Protein AF-A0LZD8-F1 (afdb_monomer)

InterPro domains:
  IPR012427 Protein of unknown function DUF1622 [PF07784] (41-118)
  IPR012427 Protein of unknown function DUF1622 [PTHR38468] (19-121)

Radius of gyration: 24.01 Å; Cα contacts (8 Å, |Δi|>4): 68; chains: 1; bounding box: 51×22×89 Å

Organism: Christiangramia forsetii (strain DSM 17595 / CGMCC 1.15422 / KT0803) (NCBI:txid411154)

Solvent-accessible surface area (backbone atoms only — not comparable to full-atom values): 7604 Å² total; per-residue (Å²): 136,61,74,66,60,55,53,52,50,53,51,53,50,55,52,52,55,52,51,49,52,54,50,53,52,51,26,51,51,37,37,54,51,13,53,50,39,28,50,51,26,41,52,53,24,50,51,52,36,63,65,40,55,80,76,44,78,75,66,36,56,60,52,32,53,54,42,32,48,53,20,43,51,56,14,46,60,40,33,54,54,19,55,55,49,54,62,72,72,55,72,87,40,75,69,53,46,51,56,50,49,52,53,54,48,52,52,53,50,53,55,49,53,52,50,34,71,73,67,74,49,60,92,84,69,64,75,76,78,76,72,74,73,85,80,76,137

Foldseek 3Di:
DDPVVVVVVVVVVVVLVVVLVVLLVVLVVLLVVLVVQLVVLLVVLVVQLVVCCVPDDPVSVVSSCVSNVVSNVVSLVSNVVSLVSVVVSDDDDPVSVVVNVVVVVVNVVVVQVVVCVVVVDHPVPDPPPPPPPDDDD

Nearest PDB structures (foldseek):
  6zw4-assembly1_E  TM=3.538E-01  e=4.422E+00  Nostoc punctiforme
  7o40-assembly1_A  TM=3.884E-01  e=9.831E+00  Synechocystis sp. PCC 6803 substr. Kazusa

pLDDT: mean 76.66, std 9.31, range [56.34, 91.25]

Sequence (137 aa):
MDQWSISKAIFGKLNMENIKFYIEYVARIIEVGGVLTILVGTLLALGKFLFAQQKAKKRSYKLLRQELGKGILLGLEILVAADIIATVVTEPTMDKVLTLGVIVLIRTFLSLSIELEIEGKFPWQREPSDKHLDQDL

Structure (mmCIF, N/CA/C/O backbone):
data_AF-A0LZD8-F1
#
_entry.id   AF-A0LZD8-F1
#
loop_
_atom_site.group_PDB
_atom_site.id
_atom_site.type_symbol
_atom_site.label_atom_id
_atom_site.label_alt_id
_atom_site.label_comp_id
_atom_site.label_asym_id
_atom_site.label_entity_id
_atom_site.label_seq_id
_atom_site.pdbx_PDB_ins_code
_atom_site.Cartn_x
_atom_site.Cartn_y
_atom_site.Cartn_z
_atom_site.occupancy
_atom_site.B_iso_or_equiv
_atom_site.auth_seq_id
_atom_site.auth_comp_id
_atom_site.auth_asym_id
_atom_site.auth_atom_id
_atom_site.pdbx_PDB_model_num
ATOM 1 N N . MET A 1 1 ? 25.043 -1.272 -41.156 1.00 61.28 1 MET A N 1
ATOM 2 C CA . MET A 1 1 ? 24.284 -1.899 -40.054 1.00 61.28 1 MET A CA 1
ATOM 3 C C . MET A 1 1 ? 23.881 -3.285 -40.502 1.00 61.28 1 MET A C 1
ATOM 5 O O . MET A 1 1 ? 23.339 -3.430 -41.588 1.00 61.28 1 MET A O 1
ATOM 9 N N . ASP A 1 2 ? 24.249 -4.285 -39.719 1.00 81.44 2 ASP A N 1
ATOM 10 C CA . ASP A 1 2 ? 24.046 -5.706 -39.965 1.00 81.44 2 ASP A CA 1
ATOM 11 C C . ASP A 1 2 ? 22.626 -6.148 -39.576 1.00 81.44 2 ASP A C 1
ATOM 13 O O . ASP A 1 2 ? 22.055 -5.716 -38.574 1.00 81.44 2 ASP A O 1
ATOM 17 N N . GLN A 1 3 ? 22.048 -7.034 -40.385 1.00 76.56 3 GLN A N 1
ATOM 18 C CA . GLN A 1 3 ? 20.677 -7.534 -40.224 1.00 76.56 3 GLN A CA 1
ATOM 19 C C . GLN A 1 3 ? 20.493 -8.351 -38.929 1.00 76.56 3 GLN A C 1
ATOM 21 O O . GLN A 1 3 ? 19.391 -8.441 -38.388 1.00 76.56 3 GLN A O 1
ATOM 26 N N . TRP A 1 4 ? 21.595 -8.884 -38.392 1.00 75.81 4 TRP A N 1
ATOM 27 C CA . TRP A 1 4 ? 21.648 -9.616 -37.129 1.00 75.81 4 TRP A CA 1
ATOM 28 C C . TRP A 1 4 ? 21.401 -8.706 -35.913 1.00 75.81 4 TRP A C 1
ATOM 30 O O . TRP A 1 4 ? 20.588 -9.043 -35.049 1.00 75.81 4 TRP A O 1
ATOM 40 N N . SER A 1 5 ? 22.015 -7.520 -35.875 1.00 80.81 5 SER A N 1
ATOM 41 C CA . SER A 1 5 ? 21.823 -6.541 -34.796 1.00 80.81 5 SER A CA 1
ATOM 42 C C . SER A 1 5 ? 20.381 -6.010 -34.720 1.00 80.81 5 SER A C 1
ATOM 44 O O . SER A 1 5 ? 19.804 -5.903 -33.636 1.00 80.81 5 SER A O 1
ATOM 46 N N . ILE A 1 6 ? 19.741 -5.784 -35.874 1.00 79.56 6 ILE A N 1
ATOM 47 C CA . ILE A 1 6 ? 18.343 -5.322 -35.954 1.00 79.56 6 ILE A CA 1
ATOM 48 C C . ILE A 1 6 ? 17.384 -6.386 -35.406 1.00 79.56 6 ILE A C 1
ATOM 50 O O . ILE A 1 6 ? 16.519 -6.073 -34.589 1.00 79.56 6 ILE A O 1
ATOM 54 N N . SER A 1 7 ? 17.564 -7.656 -35.788 1.00 79.81 7 SER A N 1
ATOM 55 C CA . SER A 1 7 ? 16.697 -8.735 -35.304 1.00 79.81 7 SER A CA 1
ATOM 56 C C . SER A 1 7 ? 16.829 -8.942 -33.794 1.00 79.81 7 SER A C 1
ATOM 58 O O . SER A 1 7 ? 15.829 -9.180 -33.123 1.00 79.81 7 SER A O 1
ATOM 60 N N . LYS A 1 8 ? 18.038 -8.800 -33.234 1.00 79.44 8 LYS A N 1
ATOM 61 C CA . LYS A 1 8 ? 18.284 -8.935 -31.790 1.00 79.44 8 LYS A CA 1
ATOM 62 C C . LYS A 1 8 ? 17.693 -7.769 -30.988 1.00 79.44 8 LYS A C 1
ATOM 64 O O . LYS A 1 8 ? 17.124 -7.995 -29.924 1.00 79.44 8 LYS A O 1
ATOM 69 N N . ALA A 1 9 ? 1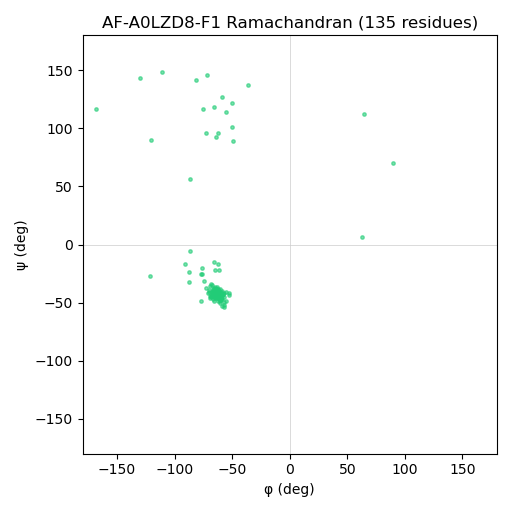7.774 -6.545 -31.514 1.00 77.31 9 ALA A N 1
ATOM 70 C CA . ALA A 1 9 ? 17.176 -5.358 -30.902 1.00 77.31 9 ALA A CA 1
ATOM 71 C C . ALA A 1 9 ? 15.639 -5.403 -30.925 1.00 77.31 9 ALA A C 1
ATOM 73 O O . ALA A 1 9 ? 15.000 -5.102 -29.918 1.00 77.31 9 ALA A O 1
ATOM 74 N N . ILE A 1 10 ? 15.043 -5.832 -32.043 1.00 75.00 10 ILE A N 1
ATOM 75 C CA . ILE A 1 10 ? 13.587 -5.997 -32.168 1.00 75.00 10 ILE A CA 1
ATOM 76 C C . ILE A 1 10 ? 13.095 -7.114 -31.241 1.00 75.00 10 ILE A C 1
ATOM 78 O O . ILE A 1 10 ? 12.133 -6.914 -30.505 1.00 75.00 10 ILE A O 1
ATOM 82 N N . PHE A 1 11 ? 13.787 -8.257 -31.215 1.00 76.12 11 PHE A N 1
ATOM 83 C CA . PHE A 1 11 ? 13.435 -9.375 -30.339 1.00 76.12 11 PHE A CA 1
ATOM 84 C C . PHE A 1 11 ? 13.568 -9.002 -28.853 1.00 76.12 11 PHE A C 1
ATOM 86 O O . PHE A 1 11 ? 12.666 -9.263 -28.063 1.00 76.12 11 PHE A O 1
ATOM 93 N N . GLY A 1 12 ? 14.642 -8.302 -28.472 1.00 75.50 12 GLY A N 1
ATOM 94 C CA . GLY A 1 12 ? 14.822 -7.793 -27.110 1.00 75.50 12 GLY A CA 1
ATOM 95 C C . GLY A 1 12 ? 13.741 -6.790 -26.693 1.00 75.50 12 GLY A C 1
ATOM 96 O O . GLY A 1 12 ? 13.240 -6.860 -25.571 1.00 75.50 12 GLY A O 1
ATOM 97 N N . LYS A 1 13 ? 13.330 -5.893 -27.601 1.00 74.38 13 LYS A N 1
ATOM 98 C CA . LYS A 1 13 ? 12.272 -4.906 -27.341 1.00 74.38 13 LYS A CA 1
ATOM 99 C C . LYS A 1 13 ? 10.894 -5.562 -27.175 1.00 74.38 13 LYS A C 1
ATOM 101 O O . LYS A 1 13 ? 10.195 -5.239 -26.219 1.00 74.38 13 LYS A O 1
ATOM 106 N N . LEU A 1 14 ? 10.548 -6.522 -28.039 1.00 74.06 14 LEU A N 1
ATOM 107 C CA . LEU A 1 14 ? 9.295 -7.288 -27.960 1.00 74.06 14 LEU A CA 1
ATOM 108 C C . LEU A 1 14 ? 9.210 -8.120 -26.670 1.00 74.06 14 LEU A C 1
ATOM 110 O O . LEU A 1 14 ? 8.163 -8.165 -26.027 1.00 74.06 14 LEU A O 1
ATOM 114 N N . ASN A 1 15 ? 10.317 -8.737 -26.240 1.00 80.75 15 ASN A N 1
ATOM 115 C CA . ASN A 1 15 ? 10.359 -9.468 -24.973 1.00 80.75 15 ASN A CA 1
ATOM 116 C C . ASN A 1 15 ? 10.154 -8.545 -23.761 1.00 80.75 15 ASN A C 1
ATOM 118 O O . ASN A 1 15 ? 9.419 -8.910 -22.847 1.00 80.75 15 ASN A O 1
ATOM 122 N N . MET A 1 16 ? 10.757 -7.353 -23.755 1.00 76.94 16 MET A N 1
ATOM 123 C CA . MET A 1 16 ? 10.612 -6.390 -22.655 1.00 76.94 16 MET A CA 1
ATOM 124 C C . MET A 1 16 ? 9.190 -5.824 -22.545 1.00 76.94 16 MET A C 1
ATOM 126 O O . MET A 1 16 ? 8.681 -5.704 -21.433 1.00 76.94 16 MET A O 1
ATOM 130 N N . GLU A 1 17 ? 8.527 -5.505 -23.663 1.00 79.25 17 GLU A N 1
ATOM 131 C CA . GLU A 1 17 ? 7.125 -5.047 -23.654 1.00 79.25 17 GLU A CA 1
ATOM 132 C C . GLU A 1 17 ? 6.178 -6.115 -23.101 1.00 79.25 17 GLU A C 1
ATOM 134 O O . GLU A 1 17 ? 5.358 -5.817 -22.231 1.00 79.25 17 GLU A O 1
ATOM 139 N N . ASN A 1 18 ? 6.344 -7.370 -23.526 1.00 84.56 18 ASN A N 1
ATOM 140 C CA . ASN A 1 18 ? 5.530 -8.475 -23.024 1.00 84.56 18 ASN A CA 1
ATOM 141 C C . ASN A 1 18 ? 5.748 -8.693 -21.521 1.00 84.56 18 ASN A C 1
ATOM 143 O O . ASN A 1 18 ? 4.784 -8.838 -20.773 1.00 84.56 18 ASN A O 1
ATOM 147 N N . ILE A 1 19 ? 7.004 -8.671 -21.059 1.00 82.56 19 ILE A N 1
ATOM 148 C CA . ILE A 1 19 ? 7.338 -8.831 -19.636 1.00 82.56 19 ILE A CA 1
ATOM 149 C C . ILE A 1 19 ? 6.699 -7.718 -18.800 1.00 82.56 19 ILE A C 1
ATOM 151 O O . ILE A 1 19 ? 6.075 -8.017 -17.785 1.00 82.56 19 ILE A O 1
ATOM 155 N N . LYS A 1 20 ? 6.788 -6.454 -19.233 1.00 83.12 20 LYS A N 1
ATOM 156 C CA . LYS A 1 20 ? 6.136 -5.339 -18.527 1.00 83.12 20 LYS A CA 1
ATOM 157 C C . LYS A 1 20 ? 4.628 -5.526 -18.443 1.00 83.12 20 LYS A C 1
ATOM 159 O O . LYS A 1 20 ? 4.076 -5.395 -17.358 1.00 83.12 20 LYS A O 1
ATOM 164 N N . PHE A 1 21 ? 3.986 -5.905 -19.547 1.00 84.00 21 PHE A N 1
ATOM 165 C CA . PHE A 1 21 ? 2.545 -6.142 -19.575 1.00 84.00 21 PHE A CA 1
ATOM 166 C C . PHE A 1 21 ? 2.116 -7.236 -18.583 1.00 84.00 21 PHE A C 1
ATOM 168 O O . PHE A 1 21 ? 1.161 -7.049 -17.829 1.00 84.00 21 PHE A O 1
ATOM 175 N N . TYR A 1 22 ? 2.845 -8.357 -18.523 1.00 86.31 22 TYR A N 1
ATOM 176 C CA . TYR A 1 22 ? 2.561 -9.418 -17.551 1.00 86.31 22 TYR A CA 1
ATOM 177 C C . TYR A 1 22 ? 2.762 -8.957 -16.108 1.00 86.31 22 TYR A C 1
ATOM 179 O O . TYR A 1 22 ? 1.926 -9.256 -15.254 1.00 86.31 22 TYR A O 1
ATOM 187 N N . ILE A 1 23 ? 3.845 -8.231 -15.818 1.00 84.25 23 ILE A N 1
ATOM 188 C CA . ILE A 1 23 ? 4.121 -7.795 -14.449 1.00 84.25 23 ILE A CA 1
ATOM 189 C C . ILE A 1 23 ? 3.118 -6.721 -13.997 1.00 84.25 23 ILE A C 1
ATOM 191 O O . ILE A 1 23 ? 2.621 -6.805 -12.876 1.00 84.25 23 ILE A O 1
ATOM 195 N N . GLU A 1 24 ? 2.756 -5.764 -14.855 1.00 83.62 24 GLU A N 1
ATOM 196 C CA . GLU A 1 24 ? 1.702 -4.780 -14.566 1.00 83.62 24 GLU A CA 1
ATOM 197 C C . GLU A 1 24 ? 0.357 -5.462 -14.285 1.00 83.62 24 GLU A C 1
ATOM 199 O O . GLU A 1 24 ? -0.364 -5.077 -13.361 1.00 83.62 24 GLU A O 1
ATOM 204 N N . TYR A 1 25 ? 0.031 -6.513 -15.042 1.00 87.56 25 TYR A N 1
ATOM 205 C CA . TYR A 1 25 ? -1.188 -7.285 -14.830 1.00 87.56 25 TYR A CA 1
ATOM 206 C C . TYR A 1 25 ? -1.189 -8.000 -13.471 1.00 87.56 25 TYR A C 1
ATOM 208 O O . TYR A 1 25 ? -2.175 -7.931 -12.735 1.00 87.56 25 TYR A O 1
ATOM 216 N N . VAL A 1 26 ? -0.069 -8.629 -13.099 1.00 87.25 26 VAL A N 1
ATOM 217 C CA . VAL A 1 26 ? 0.100 -9.257 -11.780 1.00 87.25 26 VAL A CA 1
ATOM 218 C C . VAL A 1 26 ? 0.017 -8.219 -10.659 1.00 87.25 26 VAL A C 1
ATOM 220 O O . VAL A 1 26 ? -0.713 -8.436 -9.692 1.00 87.25 26 VAL A O 1
ATOM 223 N N . ALA A 1 27 ? 0.697 -7.077 -10.796 1.00 85.94 27 ALA A N 1
ATOM 224 C CA . ALA A 1 27 ? 0.670 -5.998 -9.809 1.00 85.94 27 ALA A CA 1
ATOM 225 C C . ALA A 1 27 ? -0.760 -5.506 -9.552 1.00 85.94 27 ALA A C 1
ATOM 227 O O . ALA A 1 27 ? -1.177 -5.403 -8.401 1.00 85.94 27 ALA A O 1
ATOM 228 N N . ARG A 1 28 ? -1.543 -5.297 -10.619 1.00 86.31 28 ARG A N 1
ATOM 229 C CA . ARG A 1 28 ? -2.943 -4.869 -10.523 1.00 86.31 28 ARG A CA 1
ATOM 230 C C . ARG A 1 28 ? -3.829 -5.906 -9.833 1.00 86.31 28 ARG A C 1
ATOM 232 O O . ARG A 1 28 ? -4.708 -5.536 -9.060 1.00 86.31 28 ARG A O 1
ATOM 239 N N . ILE A 1 29 ? -3.624 -7.198 -10.091 1.00 90.69 29 ILE A N 1
ATOM 240 C CA . ILE A 1 29 ? -4.376 -8.258 -9.398 1.00 90.69 29 ILE A CA 1
ATOM 241 C C . ILE A 1 29 ? -4.063 -8.245 -7.899 1.00 90.69 29 ILE A C 1
ATOM 243 O O . ILE A 1 29 ? -4.983 -8.344 -7.087 1.00 90.69 29 ILE A O 1
ATOM 247 N N . ILE A 1 30 ? -2.787 -8.103 -7.531 1.00 88.81 30 ILE A N 1
ATOM 248 C CA . ILE A 1 30 ? -2.358 -8.042 -6.128 1.00 88.81 30 ILE A CA 1
ATOM 249 C C . ILE A 1 30 ? -2.931 -6.794 -5.450 1.00 88.81 30 ILE A C 1
ATOM 251 O O . ILE A 1 30 ? -3.469 -6.898 -4.352 1.00 88.81 30 ILE A O 1
ATOM 255 N N . GLU A 1 31 ? -2.883 -5.640 -6.117 1.00 87.44 31 GLU A N 1
ATOM 256 C CA . GLU A 1 31 ? -3.462 -4.384 -5.633 1.00 87.44 31 GLU A CA 1
ATOM 257 C C . GLU A 1 31 ? -4.963 -4.537 -5.349 1.00 87.44 31 GLU A C 1
ATOM 259 O O . GLU A 1 31 ? -5.416 -4.305 -4.226 1.00 87.44 31 GLU A O 1
ATOM 264 N N . VAL A 1 32 ? -5.733 -5.011 -6.334 1.00 88.75 32 VAL A N 1
ATOM 265 C CA . VAL A 1 32 ? -7.177 -5.243 -6.181 1.00 88.75 32 VAL A CA 1
ATOM 266 C C . VAL A 1 32 ? -7.451 -6.257 -5.069 1.00 88.75 32 VAL A C 1
ATOM 268 O O . VAL A 1 32 ? -8.347 -6.045 -4.253 1.00 88.75 32 VAL A O 1
ATOM 271 N N . GLY A 1 33 ? -6.667 -7.334 -4.989 1.00 91.25 33 GLY A N 1
ATOM 272 C CA . GLY A 1 33 ? -6.773 -8.334 -3.928 1.00 91.25 33 GLY A CA 1
ATOM 273 C C . GLY A 1 33 ? -6.519 -7.753 -2.534 1.00 91.25 33 GLY A C 1
ATOM 274 O O . GLY A 1 33 ? -7.289 -8.017 -1.608 1.00 91.25 33 GLY A O 1
ATOM 275 N N . GLY A 1 34 ? -5.490 -6.918 -2.384 1.00 86.75 34 GLY A N 1
ATOM 276 C CA . GLY A 1 34 ? -5.171 -6.225 -1.137 1.00 86.75 34 GLY A CA 1
ATOM 277 C C . GLY A 1 34 ? -6.295 -5.285 -0.705 1.00 86.75 34 GLY A C 1
ATOM 278 O O . GLY A 1 34 ? -6.784 -5.389 0.421 1.00 86.75 34 GLY A O 1
ATOM 279 N N . VAL A 1 35 ? -6.790 -4.444 -1.621 1.00 87.19 35 VAL A N 1
ATOM 280 C CA . VAL A 1 35 ? -7.922 -3.534 -1.363 1.00 87.19 35 VAL A CA 1
ATOM 281 C C . VAL A 1 35 ? -9.181 -4.307 -0.965 1.00 87.19 35 VAL A C 1
ATOM 283 O O . VAL A 1 35 ? -9.829 -3.963 0.026 1.00 87.19 35 VAL A O 1
ATOM 286 N N . LEU A 1 36 ? -9.519 -5.377 -1.692 1.00 90.31 36 LEU A N 1
ATOM 287 C CA . LEU A 1 36 ? -10.664 -6.230 -1.363 1.00 90.31 36 LEU A CA 1
ATOM 288 C C . LEU A 1 36 ? -10.518 -6.867 0.018 1.00 90.31 36 LEU A C 1
ATOM 290 O O . LEU A 1 36 ? -11.494 -6.950 0.762 1.00 90.31 36 LEU A O 1
ATOM 294 N N . THR A 1 37 ? -9.309 -7.277 0.387 1.00 89.00 37 THR A N 1
ATOM 295 C CA . THR A 1 37 ? -9.049 -7.893 1.689 1.00 89.00 37 THR A CA 1
ATOM 296 C C . THR A 1 37 ? -9.250 -6.900 2.836 1.00 89.00 37 THR A C 1
ATOM 298 O O . THR A 1 37 ? -9.938 -7.229 3.806 1.00 89.00 37 THR A O 1
ATOM 301 N N . ILE A 1 38 ? -8.756 -5.661 2.697 1.00 84.25 38 ILE A N 1
ATOM 302 C CA . ILE A 1 38 ? -9.022 -4.574 3.659 1.00 84.25 38 ILE A CA 1
ATOM 303 C C . ILE A 1 38 ? -10.524 -4.312 3.763 1.00 84.25 38 ILE A C 1
ATOM 305 O O . ILE A 1 38 ? -11.066 -4.226 4.869 1.00 84.25 38 ILE A O 1
ATOM 309 N N . LEU A 1 39 ? -11.206 -4.205 2.621 1.00 87.81 39 LEU A N 1
ATOM 310 C CA . LEU A 1 39 ? -12.635 -3.913 2.562 1.00 87.81 39 LEU A CA 1
ATOM 311 C C . LEU A 1 39 ? -13.455 -4.994 3.275 1.00 87.81 39 LEU A C 1
ATOM 313 O O . LEU A 1 39 ? -14.266 -4.681 4.146 1.00 87.81 39 LEU A O 1
ATOM 317 N N . VAL A 1 40 ? -13.217 -6.267 2.954 1.00 88.81 40 VAL A N 1
ATOM 318 C CA . VAL A 1 40 ? -13.918 -7.405 3.564 1.00 88.81 40 VAL A CA 1
ATOM 319 C C . VAL A 1 40 ? -13.619 -7.489 5.059 1.00 88.81 40 VAL A C 1
ATOM 321 O O . VAL A 1 40 ? -14.552 -7.610 5.852 1.00 88.81 40 VAL A O 1
ATOM 324 N N . GLY A 1 41 ? -12.352 -7.368 5.467 1.00 84.44 41 GLY A N 1
ATOM 325 C CA . GLY A 1 41 ? -11.972 -7.363 6.882 1.00 84.44 41 GLY A CA 1
ATOM 326 C C . GLY A 1 41 ? -12.677 -6.252 7.665 1.00 84.44 41 GLY A C 1
ATOM 327 O O . GLY A 1 41 ? -13.217 -6.491 8.748 1.00 84.44 41 GLY A O 1
ATOM 328 N N . THR A 1 42 ? -12.764 -5.063 7.068 1.00 81.25 42 THR A N 1
ATOM 329 C CA . THR A 1 42 ? -13.448 -3.903 7.651 1.00 81.25 42 THR A CA 1
ATOM 330 C C . THR A 1 42 ? -14.952 -4.132 7.784 1.00 81.25 42 THR A C 1
ATOM 332 O O . THR A 1 42 ? -15.518 -3.932 8.861 1.00 81.25 42 THR A O 1
ATOM 335 N N . LEU A 1 43 ? -15.608 -4.607 6.720 1.00 87.62 43 LEU A N 1
ATOM 336 C CA . LEU A 1 43 ? -17.046 -4.890 6.715 1.00 87.62 43 LEU A CA 1
ATOM 337 C C . LEU A 1 43 ? -17.421 -5.992 7.712 1.00 87.62 43 LEU A C 1
ATOM 339 O O . LEU A 1 43 ? -18.409 -5.853 8.435 1.00 87.62 43 LEU A O 1
ATOM 343 N N . LEU A 1 44 ? -16.628 -7.063 7.799 1.00 86.00 44 LEU A N 1
ATOM 344 C CA . LEU A 1 44 ? -16.855 -8.147 8.756 1.00 86.00 44 LEU A CA 1
ATOM 345 C C . LEU A 1 44 ? -16.723 -7.661 10.202 1.00 86.00 44 LEU A C 1
ATOM 347 O O . LEU A 1 44 ? -17.568 -7.988 11.039 1.00 86.00 44 LEU A O 1
ATOM 351 N N . ALA A 1 45 ? -15.696 -6.867 10.507 1.00 80.94 45 ALA A N 1
ATOM 352 C CA . ALA A 1 45 ? -15.507 -6.306 11.840 1.00 80.94 45 ALA A CA 1
ATOM 353 C C . ALA A 1 45 ? -16.647 -5.344 12.221 1.00 80.94 45 ALA A C 1
ATOM 355 O O . ALA A 1 45 ? -17.179 -5.426 13.332 1.00 80.94 45 ALA A O 1
ATOM 356 N N . LEU A 1 46 ? -17.078 -4.488 11.288 1.00 82.00 46 LEU A N 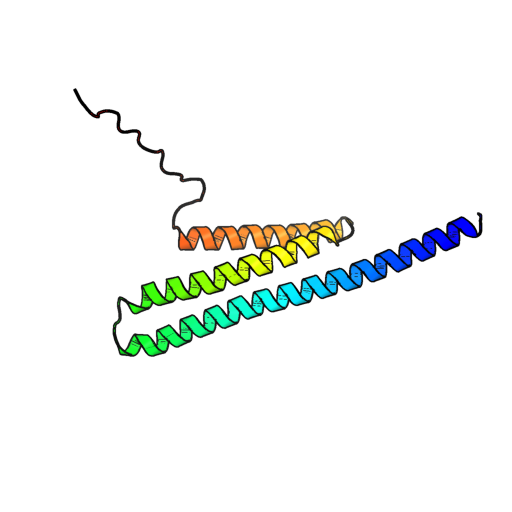1
ATOM 357 C CA . LEU A 1 46 ? -18.192 -3.564 11.498 1.00 82.00 46 LEU A CA 1
ATOM 358 C C . LEU A 1 46 ? -19.520 -4.306 11.698 1.00 82.00 46 LEU A C 1
ATOM 360 O O . LEU A 1 46 ? -20.256 -4.007 12.638 1.00 82.00 46 LEU A O 1
ATOM 364 N N . GLY A 1 47 ? -19.798 -5.318 10.870 1.00 83.81 47 GLY A N 1
ATOM 365 C CA . GLY A 1 47 ? -20.967 -6.181 11.016 1.00 83.81 47 GLY A CA 1
ATOM 366 C C . GLY A 1 47 ? -20.999 -6.843 12.393 1.00 83.81 47 GLY A C 1
ATOM 367 O O . GLY A 1 47 ? -21.971 -6.687 13.133 1.00 83.81 47 GLY A O 1
ATOM 368 N N . LYS A 1 48 ? -19.899 -7.494 12.799 1.00 81.38 48 LYS A N 1
ATOM 369 C CA . LYS A 1 48 ? -19.769 -8.095 14.139 1.00 81.38 48 LYS A CA 1
ATOM 370 C C . LYS A 1 48 ? -20.021 -7.078 15.256 1.00 81.38 48 LYS A C 1
ATOM 372 O O . LYS A 1 48 ? -20.691 -7.414 16.229 1.00 81.38 48 LYS A O 1
ATOM 377 N N . PHE A 1 49 ? -19.529 -5.846 15.130 1.00 74.81 49 PHE A N 1
ATOM 378 C CA . PHE A 1 49 ? -19.743 -4.797 16.129 1.00 74.81 49 PHE A CA 1
ATOM 379 C C . PHE A 1 49 ? -21.202 -4.349 16.238 1.00 74.81 49 PHE A C 1
ATOM 381 O O . PHE A 1 49 ? -21.696 -4.192 17.356 1.00 74.81 49 PHE A O 1
ATOM 388 N N . LEU A 1 50 ? -21.903 -4.184 15.112 1.00 78.50 50 LEU A N 1
ATOM 389 C CA . LEU A 1 50 ? -23.325 -3.828 15.100 1.00 78.50 50 LEU A CA 1
ATOM 390 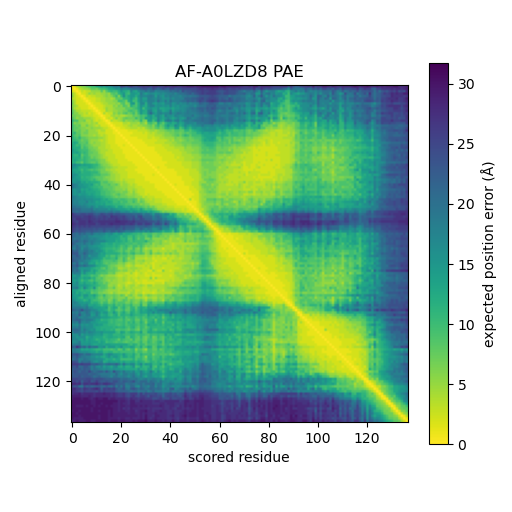C C . LEU A 1 50 ? -24.181 -4.920 15.759 1.00 78.50 50 LEU A C 1
ATOM 392 O O . LEU A 1 50 ? -25.026 -4.610 16.598 1.00 78.50 50 LEU A O 1
ATOM 396 N N . PHE A 1 51 ? -23.904 -6.196 15.470 1.00 74.50 51 PHE A N 1
ATOM 397 C CA . PHE A 1 51 ? -24.581 -7.321 16.127 1.00 74.50 51 PHE A CA 1
ATOM 398 C C . PHE A 1 51 ? -24.195 -7.463 17.614 1.00 74.50 51 PHE A C 1
ATOM 400 O O . PHE A 1 51 ? -25.041 -7.790 18.446 1.00 74.50 51 PHE A O 1
ATOM 407 N N . ALA A 1 52 ? -22.939 -7.185 17.986 1.00 68.62 52 ALA A N 1
ATOM 408 C CA . ALA A 1 52 ? -22.459 -7.277 19.369 1.00 68.62 52 ALA A CA 1
ATOM 409 C C . ALA A 1 52 ? -22.901 -6.100 20.260 1.00 68.62 52 ALA A C 1
ATOM 411 O O . ALA A 1 52 ? -23.018 -6.261 21.481 1.00 68.62 52 ALA A O 1
ATOM 412 N N . GLN A 1 53 ? -23.190 -4.927 19.682 1.00 58.25 53 GLN A N 1
ATOM 413 C CA . GLN A 1 53 ? -23.687 -3.762 20.422 1.00 58.25 53 GLN A CA 1
ATOM 414 C C . GLN A 1 53 ? -25.029 -4.015 21.121 1.00 58.25 53 GLN A C 1
ATOM 416 O O . GLN A 1 53 ? -25.299 -3.375 22.136 1.00 58.25 53 GLN A O 1
ATOM 421 N N . GLN A 1 54 ? -25.820 -4.997 20.674 1.00 58.62 54 GLN A N 1
ATOM 422 C CA . GLN A 1 54 ? -27.027 -5.414 21.392 1.00 58.62 54 GLN A CA 1
ATOM 423 C C . GLN A 1 54 ? -26.749 -6.045 22.772 1.00 58.62 54 GLN A C 1
ATOM 425 O O . GLN A 1 54 ? -27.686 -6.164 23.555 1.00 58.62 54 GLN A O 1
ATOM 430 N N . LYS A 1 55 ? -25.508 -6.457 23.105 1.00 58.09 55 LYS A N 1
ATOM 431 C CA . LYS A 1 55 ? -25.238 -7.270 24.313 1.00 58.09 55 LYS A CA 1
ATOM 432 C C . LYS A 1 55 ? -24.261 -6.694 25.355 1.00 58.09 55 LYS A C 1
ATOM 434 O O . LYS A 1 55 ? -24.426 -7.036 26.521 1.00 58.09 55 LYS A O 1
ATOM 439 N N . ALA A 1 56 ? -23.278 -5.836 25.030 1.00 58.16 56 ALA A N 1
ATOM 440 C CA . ALA A 1 56 ? -22.405 -5.206 26.052 1.00 58.16 56 ALA A CA 1
ATOM 441 C C . ALA A 1 56 ? -21.524 -4.048 25.516 1.00 58.16 56 ALA A C 1
ATOM 443 O O . ALA A 1 56 ? -20.596 -4.267 24.737 1.00 58.16 56 ALA A O 1
ATOM 444 N N . LYS A 1 57 ? -21.727 -2.812 26.004 1.00 58.84 57 LYS A N 1
ATOM 445 C CA . LYS A 1 57 ? -21.109 -1.573 25.465 1.00 58.84 57 LYS A CA 1
ATOM 446 C C . LYS A 1 57 ? -19.572 -1.475 25.531 1.00 58.84 57 LYS A C 1
ATOM 448 O O . LYS A 1 57 ? -18.970 -0.970 24.591 1.00 58.84 57 LYS A O 1
ATOM 453 N N . LYS A 1 58 ? -18.904 -1.936 26.601 1.00 58.62 58 LYS A N 1
ATOM 454 C CA . LYS A 1 58 ? -17.443 -1.719 26.777 1.00 58.62 58 LYS A CA 1
ATOM 455 C C . LYS A 1 58 ? -16.549 -2.786 26.136 1.00 58.62 58 LYS A C 1
ATOM 457 O O . LYS A 1 58 ? -15.457 -2.463 25.678 1.00 58.62 58 LYS A O 1
ATOM 462 N N . ARG A 1 59 ? -16.991 -4.048 26.069 1.00 61.72 59 ARG A N 1
ATOM 463 C CA . ARG A 1 59 ? -16.198 -5.134 25.457 1.00 61.72 59 ARG A CA 1
ATOM 464 C C . ARG A 1 59 ? -16.221 -5.071 23.924 1.00 61.72 59 ARG A C 1
ATOM 466 O O . ARG A 1 59 ? -15.258 -5.490 23.291 1.00 61.72 59 ARG A O 1
ATOM 473 N N . SER A 1 60 ? -17.270 -4.470 23.356 1.00 67.56 60 SER A N 1
ATOM 474 C CA . SER A 1 60 ? -17.490 -4.382 21.908 1.00 67.56 60 SER A CA 1
ATOM 475 C C . SER A 1 60 ? -16.453 -3.513 21.178 1.00 67.56 60 SER A C 1
ATOM 477 O O . SER A 1 60 ? -15.979 -3.897 20.115 1.00 67.56 60 SER A O 1
ATOM 479 N N . TYR A 1 61 ? -16.017 -2.388 21.763 1.00 69.94 61 TYR A N 1
ATOM 480 C CA . TYR A 1 61 ? -15.068 -1.481 21.094 1.00 69.94 61 TYR A CA 1
ATOM 481 C C . TYR A 1 61 ? -13.649 -2.063 20.979 1.00 69.94 61 TYR A C 1
ATOM 483 O O . TYR A 1 61 ? -13.022 -1.979 19.926 1.00 69.94 61 TYR A O 1
ATOM 491 N N . LYS A 1 62 ? -13.148 -2.717 22.039 1.00 72.19 62 LYS A N 1
ATOM 492 C CA . LYS A 1 62 ? -11.821 -3.362 22.017 1.00 72.19 62 LYS A CA 1
ATOM 493 C C . LYS A 1 62 ? -11.769 -4.514 21.005 1.00 72.19 62 LYS A C 1
ATOM 495 O O . LYS A 1 62 ? -10.776 -4.659 20.300 1.00 72.19 62 LYS A O 1
ATOM 500 N N . LEU A 1 63 ? -12.850 -5.293 20.914 1.00 74.12 63 LEU A N 1
ATOM 501 C CA . LEU A 1 63 ? -13.006 -6.369 19.931 1.00 74.12 63 LEU A CA 1
ATOM 502 C C . LEU A 1 63 ? -13.084 -5.836 18.498 1.00 74.12 63 LEU A C 1
ATOM 504 O O . LEU A 1 63 ? -12.399 -6.364 17.629 1.00 74.12 63 LEU A O 1
ATOM 508 N N . LEU A 1 64 ? -13.853 -4.767 18.262 1.00 71.75 64 LEU A N 1
ATOM 509 C CA . LEU A 1 64 ? -13.906 -4.106 16.957 1.00 71.75 64 LEU A CA 1
ATOM 510 C C . LEU A 1 64 ? -12.507 -3.659 16.517 1.00 71.75 64 LEU A C 1
ATOM 512 O O . LEU A 1 64 ? -12.089 -3.985 15.412 1.00 71.75 64 LEU A O 1
ATOM 516 N N . ARG A 1 65 ? -11.759 -2.973 17.391 1.00 78.06 65 ARG A N 1
ATOM 517 C CA . ARG A 1 65 ? -10.412 -2.478 17.065 1.00 78.06 65 ARG A CA 1
ATOM 518 C C . ARG A 1 65 ? -9.427 -3.618 16.767 1.00 78.06 65 ARG A C 1
ATOM 520 O O . ARG 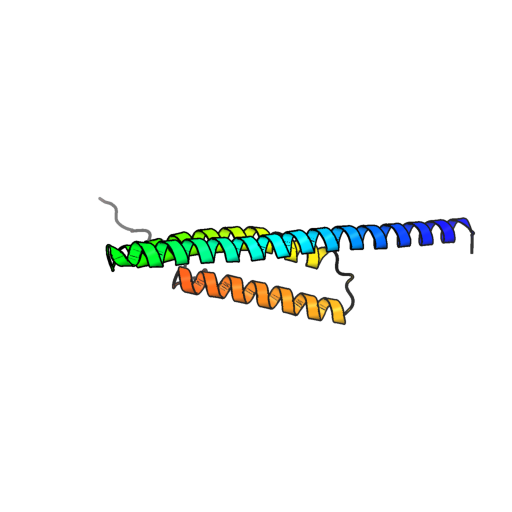A 1 65 ? -8.615 -3.486 15.860 1.00 78.06 65 ARG A O 1
ATOM 527 N N . GLN A 1 66 ? -9.524 -4.747 17.476 1.00 79.75 66 GLN A N 1
ATOM 528 C CA . GLN A 1 66 ? -8.699 -5.932 17.202 1.00 79.75 66 GLN A CA 1
ATOM 529 C C . GLN A 1 66 ? -9.028 -6.591 15.859 1.00 79.75 66 GLN A C 1
ATOM 531 O O . GLN A 1 66 ? -8.116 -6.973 15.131 1.00 79.75 66 GLN A O 1
ATOM 536 N N . GLU A 1 67 ? -10.307 -6.749 15.526 1.00 79.44 67 GLU A N 1
ATOM 537 C CA . GLU A 1 67 ? -10.714 -7.393 14.272 1.00 79.44 67 GLU A CA 1
ATOM 538 C C . GLU A 1 67 ? -10.447 -6.486 13.060 1.00 79.44 67 GLU A C 1
ATOM 540 O O . GLU A 1 67 ? -9.967 -6.972 12.038 1.00 79.44 67 GLU A O 1
ATOM 545 N N . LEU A 1 68 ? -10.658 -5.170 13.201 1.00 78.38 68 LEU A N 1
ATOM 546 C CA . LEU A 1 68 ? -10.262 -4.177 12.198 1.00 78.38 68 LEU A CA 1
ATOM 547 C C . LEU A 1 68 ? -8.749 -4.184 11.972 1.00 78.38 68 LEU A C 1
ATOM 549 O O . LEU A 1 68 ? -8.305 -4.270 10.831 1.00 78.38 68 LEU A O 1
ATOM 553 N N . GLY A 1 69 ? -7.962 -4.154 13.052 1.00 78.06 69 GLY A N 1
ATOM 554 C CA . GLY A 1 69 ? -6.502 -4.147 12.970 1.00 78.06 69 GLY A CA 1
ATOM 555 C C . GLY A 1 69 ? -5.946 -5.360 12.223 1.00 78.06 69 GLY A C 1
ATOM 556 O O . GLY A 1 69 ? -5.084 -5.197 11.369 1.00 78.06 69 GLY A O 1
ATOM 557 N N . LYS A 1 70 ? -6.485 -6.565 12.465 1.00 82.69 70 LYS A N 1
ATOM 558 C CA . LYS A 1 70 ? -6.065 -7.785 11.748 1.00 82.69 70 LYS A CA 1
ATOM 559 C C . LYS A 1 70 ? -6.359 -7.720 10.247 1.00 82.69 70 LYS A C 1
ATOM 561 O O . LYS A 1 70 ? -5.512 -8.106 9.449 1.00 82.69 70 LYS A O 1
ATOM 566 N N . GLY A 1 71 ? -7.553 -7.255 9.868 1.00 78.25 71 GLY A N 1
ATOM 567 C CA . GLY A 1 71 ? -7.947 -7.147 8.460 1.00 78.25 71 GLY A CA 1
ATOM 568 C C . GLY A 1 71 ? -7.134 -6.097 7.703 1.00 78.25 71 GLY A C 1
ATOM 569 O O . GLY A 1 71 ? -6.704 -6.341 6.579 1.00 78.25 71 GLY A O 1
ATOM 570 N N . ILE A 1 72 ? -6.878 -4.955 8.345 1.00 79.56 72 ILE A N 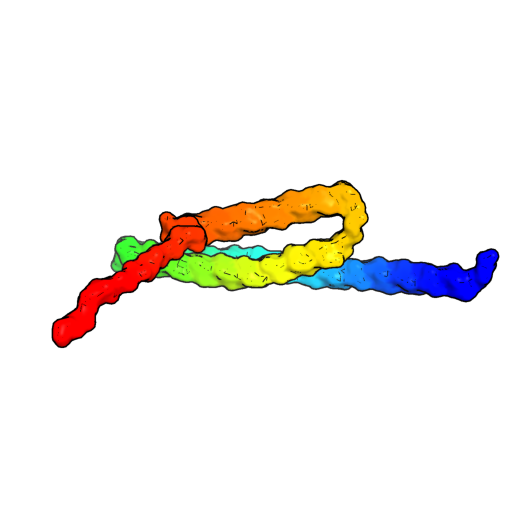1
ATOM 571 C CA . ILE A 1 72 ? -6.044 -3.886 7.789 1.00 79.56 72 ILE A CA 1
ATOM 572 C C . ILE A 1 72 ? -4.590 -4.352 7.657 1.00 79.56 72 ILE A C 1
ATOM 574 O O . ILE A 1 72 ? -4.020 -4.191 6.586 1.00 79.56 72 ILE A O 1
ATOM 578 N N . LEU A 1 73 ? -4.009 -4.976 8.689 1.00 82.62 73 LEU A N 1
ATOM 579 C CA . LEU A 1 73 ? -2.620 -5.453 8.668 1.00 82.62 73 LEU A CA 1
ATOM 580 C C . LEU A 1 73 ? -2.378 -6.451 7.527 1.00 82.62 73 LEU A C 1
ATOM 582 O O . LEU A 1 73 ? -1.439 -6.290 6.756 1.00 82.62 73 LEU A O 1
ATOM 586 N N . LEU A 1 74 ? -3.268 -7.433 7.372 1.00 85.75 74 LEU A N 1
ATOM 587 C CA . LEU A 1 74 ? -3.144 -8.448 6.326 1.00 85.75 74 LEU A CA 1
ATOM 588 C C . LEU A 1 74 ? -3.317 -7.851 4.922 1.00 85.75 74 LEU A C 1
ATOM 590 O O . LEU A 1 74 ? -2.606 -8.214 3.988 1.00 85.75 74 LEU A O 1
ATOM 594 N N . GLY A 1 75 ? -4.233 -6.896 4.765 1.00 83.00 75 GLY A N 1
ATOM 595 C CA . GLY A 1 75 ? -4.368 -6.163 3.513 1.00 83.00 75 GLY A CA 1
ATOM 596 C C . GLY A 1 75 ? -3.151 -5.291 3.197 1.00 83.00 75 GLY A C 1
ATOM 597 O O . GLY A 1 75 ? -2.729 -5.238 2.046 1.00 83.00 75 GLY A O 1
ATOM 598 N N . LEU A 1 76 ? -2.543 -4.664 4.208 1.00 83.00 76 LEU A N 1
ATOM 599 C CA . LEU A 1 76 ? -1.311 -3.893 4.053 1.00 83.00 76 LEU A CA 1
ATOM 600 C C . LEU A 1 76 ? -0.124 -4.777 3.654 1.00 83.00 76 LEU A C 1
ATOM 602 O O . LEU A 1 76 ? 0.629 -4.372 2.777 1.00 83.00 76 LEU A O 1
ATOM 606 N N . GLU A 1 77 ? 0.021 -5.986 4.202 1.00 85.88 77 GLU A N 1
ATOM 607 C CA . GLU A 1 77 ? 1.062 -6.936 3.770 1.00 85.88 77 GLU A CA 1
ATOM 608 C C . GLU A 1 77 ? 0.952 -7.265 2.270 1.00 85.88 77 GLU A C 1
ATOM 610 O O . GLU A 1 77 ? 1.953 -7.263 1.549 1.00 85.88 77 GLU A O 1
ATOM 615 N N . ILE A 1 78 ? -0.273 -7.475 1.775 1.00 84.75 78 ILE A N 1
ATOM 616 C CA . ILE A 1 78 ? -0.539 -7.739 0.352 1.00 84.75 78 ILE A CA 1
ATOM 617 C C . ILE A 1 78 ? -0.266 -6.491 -0.494 1.00 84.75 78 ILE A C 1
ATOM 619 O O . ILE A 1 78 ? 0.389 -6.575 -1.535 1.00 84.75 78 ILE A O 1
ATOM 623 N N . LEU A 1 79 ? -0.736 -5.323 -0.049 1.00 85.81 79 LEU A N 1
ATOM 624 C CA . LEU A 1 79 ? -0.520 -4.070 -0.765 1.00 85.81 79 LEU A CA 1
ATOM 625 C C . LEU A 1 79 ? 0.966 -3.729 -0.837 1.00 85.81 79 LEU A C 1
ATOM 627 O O . LEU A 1 79 ? 1.423 -3.310 -1.897 1.00 85.81 79 LEU A O 1
ATOM 631 N N . VAL A 1 80 ? 1.753 -3.976 0.218 1.00 86.62 80 VAL A N 1
ATOM 632 C CA . VAL A 1 80 ? 3.206 -3.740 0.223 1.00 86.62 80 VAL A CA 1
ATOM 633 C C . VAL A 1 80 ? 3.887 -4.423 -0.964 1.00 86.62 80 VAL A C 1
ATOM 635 O O . VAL A 1 80 ? 4.677 -3.771 -1.654 1.00 86.62 80 VAL A O 1
ATOM 638 N N . ALA A 1 81 ? 3.516 -5.670 -1.262 1.00 86.38 81 ALA A N 1
ATOM 639 C CA . ALA A 1 81 ? 4.020 -6.400 -2.422 1.00 86.38 81 ALA A CA 1
ATOM 640 C C . ALA A 1 81 ? 3.647 -5.730 -3.759 1.00 86.38 81 ALA A C 1
ATOM 642 O O . ALA A 1 81 ? 4.495 -5.662 -4.650 1.00 86.38 81 ALA A O 1
ATOM 643 N N . ALA A 1 82 ? 2.430 -5.187 -3.889 1.00 83.50 82 ALA A N 1
ATOM 644 C CA . ALA A 1 82 ? 1.988 -4.496 -5.103 1.00 83.50 82 ALA A CA 1
ATOM 645 C C . ALA A 1 82 ? 2.884 -3.294 -5.446 1.00 83.50 82 ALA A C 1
ATOM 647 O O . ALA A 1 82 ? 3.433 -3.254 -6.549 1.00 83.50 82 ALA A O 1
ATOM 648 N N . ASP A 1 83 ? 3.120 -2.351 -4.523 1.00 82.44 83 ASP A N 1
ATOM 649 C CA . ASP A 1 83 ? 3.932 -1.178 -4.898 1.00 82.44 83 ASP A CA 1
ATOM 650 C C . ASP A 1 83 ? 5.436 -1.494 -4.981 1.00 82.44 83 ASP A C 1
ATOM 652 O O . ASP A 1 83 ? 6.156 -0.791 -5.688 1.00 82.44 83 ASP A O 1
ATOM 656 N N . ILE A 1 84 ? 5.939 -2.575 -4.363 1.00 83.25 84 ILE A N 1
ATOM 657 C CA . ILE A 1 84 ? 7.298 -3.061 -4.677 1.00 83.25 84 ILE A CA 1
ATOM 658 C C . ILE A 1 84 ? 7.370 -3.476 -6.152 1.00 83.25 84 ILE A C 1
ATOM 660 O O . ILE A 1 84 ? 8.291 -3.078 -6.861 1.00 83.25 84 ILE A O 1
ATOM 664 N N . ILE A 1 85 ? 6.380 -4.218 -6.653 1.00 83.50 85 ILE A N 1
ATOM 665 C CA . ILE A 1 85 ? 6.345 -4.616 -8.065 1.00 83.50 85 ILE A CA 1
ATOM 666 C C . ILE A 1 85 ? 6.221 -3.379 -8.969 1.00 83.50 85 ILE A C 1
ATOM 668 O O . ILE A 1 85 ? 6.968 -3.253 -9.939 1.00 83.50 85 ILE A O 1
ATOM 672 N N . ALA A 1 86 ? 5.342 -2.433 -8.627 1.00 75.56 86 ALA A N 1
ATOM 673 C CA . ALA A 1 86 ? 5.168 -1.199 -9.393 1.00 75.56 86 ALA A CA 1
ATOM 674 C C . ALA A 1 86 ? 6.465 -0.369 -9.477 1.00 75.56 86 ALA A C 1
ATOM 676 O O . ALA A 1 86 ? 6.817 0.131 -10.548 1.00 75.56 86 ALA A O 1
ATOM 677 N N . THR A 1 87 ? 7.222 -0.266 -8.379 1.00 77.38 87 THR A N 1
ATOM 678 C CA . THR A 1 87 ? 8.500 0.469 -8.368 1.00 77.38 87 THR A CA 1
ATOM 679 C C . THR A 1 87 ? 9.585 -0.192 -9.220 1.00 77.38 87 THR A C 1
ATOM 681 O O . THR A 1 87 ? 10.350 0.518 -9.866 1.00 77.38 87 THR A O 1
ATOM 684 N N . VAL A 1 88 ? 9.634 -1.525 -9.293 1.00 78.94 88 VAL A N 1
ATOM 685 C CA . VAL A 1 88 ? 10.676 -2.257 -10.041 1.00 78.94 88 VAL A CA 1
ATOM 686 C C . VAL A 1 88 ? 10.475 -2.202 -11.562 1.00 78.94 88 VAL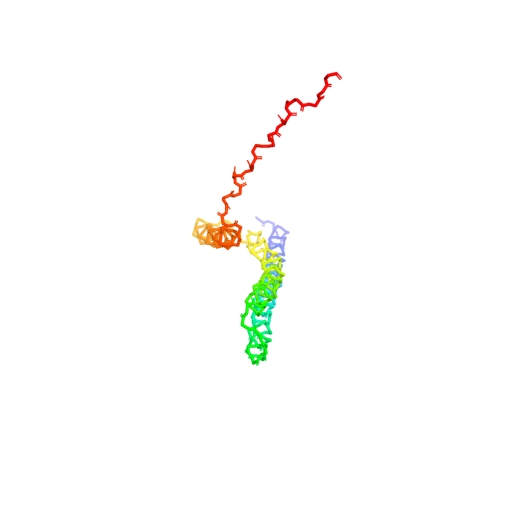 A C 1
ATOM 688 O O . VAL A 1 88 ? 11.445 -2.235 -12.316 1.00 78.94 88 VAL A O 1
ATOM 691 N N . VAL A 1 89 ? 9.230 -2.127 -12.033 1.00 71.06 89 VAL A N 1
ATOM 692 C CA . VAL A 1 89 ? 8.886 -2.274 -13.465 1.00 71.06 89 VAL A CA 1
ATOM 693 C C . VAL A 1 89 ? 8.883 -0.939 -14.212 1.00 71.06 89 VAL A C 1
ATOM 695 O O . VAL A 1 89 ? 8.939 -0.895 -15.444 1.00 71.06 89 VAL A O 1
ATOM 698 N N . THR A 1 90 ? 8.836 0.169 -13.475 1.00 67.56 90 THR A N 1
ATOM 699 C CA . THR A 1 90 ? 8.729 1.501 -14.060 1.00 67.56 90 THR A CA 1
ATOM 700 C C . THR A 1 90 ? 10.073 1.940 -14.646 1.00 67.56 90 THR A C 1
ATOM 702 O O . THR A 1 90 ? 11.049 2.128 -13.924 1.00 67.56 90 THR A O 1
ATOM 705 N N . GLU A 1 91 ? 10.131 2.146 -15.966 1.00 69.06 91 GLU A N 1
ATOM 706 C CA . GLU A 1 91 ? 11.313 2.736 -16.608 1.00 69.06 91 GLU A CA 1
ATOM 707 C C . GLU A 1 91 ? 11.602 4.128 -16.030 1.00 69.06 91 GLU A C 1
ATOM 709 O O . GLU A 1 91 ? 10.708 4.985 -16.039 1.00 69.06 91 GLU A O 1
ATOM 714 N N . PRO A 1 92 ? 12.835 4.387 -15.563 1.00 63.69 92 PRO A N 1
ATOM 715 C CA . PRO A 1 92 ? 13.173 5.654 -14.943 1.00 63.69 92 PRO A CA 1
ATOM 716 C C . PRO A 1 92 ? 13.264 6.752 -16.009 1.00 63.69 92 PRO A C 1
ATOM 718 O O . PRO A 1 92 ? 14.287 6.955 -16.655 1.00 63.69 92 PRO A O 1
ATOM 721 N N . THR A 1 93 ? 12.168 7.482 -16.184 1.00 77.44 93 THR A N 1
ATOM 722 C CA . THR A 1 93 ? 12.129 8.811 -16.818 1.00 77.44 93 THR A CA 1
ATOM 723 C 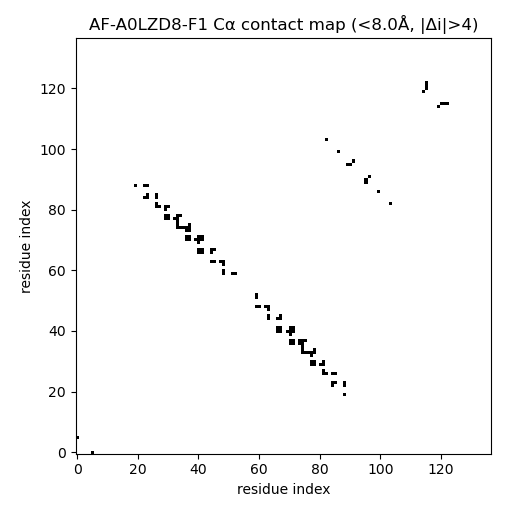C . THR A 1 93 ? 11.797 9.831 -15.734 1.00 77.44 93 THR A C 1
ATOM 725 O O . THR A 1 93 ? 11.051 9.471 -14.826 1.00 77.44 93 THR A O 1
ATOM 728 N N . MET A 1 94 ? 12.281 11.076 -15.807 1.00 77.94 94 MET A N 1
ATOM 729 C CA . MET A 1 94 ? 12.061 12.052 -14.722 1.00 77.94 94 MET A CA 1
ATOM 730 C C . MET A 1 94 ? 10.592 12.213 -14.315 1.00 77.94 94 MET A C 1
ATOM 732 O O . MET A 1 94 ? 10.307 12.185 -13.122 1.00 77.94 94 MET A O 1
ATOM 736 N N . ASP A 1 95 ? 9.658 12.251 -15.267 1.00 78.44 95 ASP A N 1
ATOM 737 C CA . ASP A 1 95 ? 8.224 12.341 -14.956 1.00 78.44 95 ASP A CA 1
ATOM 738 C C . ASP A 1 95 ? 7.709 11.101 -14.207 1.00 78.44 95 ASP A C 1
ATOM 740 O O . ASP A 1 95 ? 7.050 11.212 -13.174 1.00 78.44 95 ASP A O 1
ATOM 744 N N . LYS A 1 96 ? 8.078 9.901 -14.676 1.00 73.62 96 LYS A N 1
ATOM 745 C CA . LYS A 1 96 ? 7.707 8.630 -14.029 1.00 73.62 96 LYS A CA 1
ATOM 746 C C . LYS A 1 96 ? 8.327 8.473 -12.640 1.00 73.62 96 LYS A C 1
ATOM 748 O O . LYS A 1 96 ? 7.660 7.981 -11.738 1.00 73.62 96 LYS A O 1
ATOM 753 N N . VAL A 1 97 ? 9.575 8.908 -12.452 1.00 77.38 97 VAL A N 1
ATOM 754 C CA . VAL A 1 97 ? 10.252 8.898 -11.144 1.00 77.38 97 VAL A CA 1
ATOM 755 C C . VAL A 1 97 ? 9.533 9.824 -10.168 1.00 77.38 97 VAL A C 1
ATOM 757 O O . VAL A 1 97 ? 9.381 9.475 -9.001 1.00 77.38 97 VAL A O 1
ATOM 760 N N . LEU A 1 98 ? 9.043 10.971 -10.640 1.00 84.75 98 LEU A N 1
ATOM 761 C CA . LEU A 1 98 ? 8.321 11.931 -9.812 1.00 84.75 98 LEU A CA 1
ATOM 762 C C . LEU A 1 98 ? 6.952 11.388 -9.380 1.00 84.75 98 LEU A C 1
ATOM 764 O O . LEU A 1 98 ? 6.629 11.421 -8.195 1.00 84.75 98 LEU A O 1
ATOM 768 N N . THR A 1 99 ? 6.178 10.807 -10.306 1.00 79.50 99 THR A N 1
ATOM 769 C CA . THR A 1 99 ? 4.914 10.124 -9.974 1.00 79.50 99 THR A CA 1
ATOM 770 C C . THR A 1 99 ? 5.141 8.967 -9.001 1.00 79.50 99 THR A C 1
ATOM 772 O O . THR A 1 99 ? 4.440 8.860 -7.996 1.00 79.50 99 THR A O 1
ATOM 775 N N . LEU A 1 100 ? 6.152 8.134 -9.257 1.00 77.94 100 LEU A N 1
ATOM 776 C CA . LEU A 1 100 ? 6.502 7.016 -8.385 1.00 77.94 100 LEU A CA 1
ATOM 777 C C . LEU A 1 100 ? 6.931 7.495 -6.992 1.00 77.94 100 LEU A C 1
ATOM 779 O O . LEU A 1 100 ? 6.498 6.939 -5.987 1.00 77.94 100 LEU A O 1
ATOM 783 N N . GLY A 1 101 ? 7.733 8.558 -6.928 1.00 77.50 101 GLY A N 1
ATOM 784 C CA . GLY A 1 101 ? 8.167 9.177 -5.679 1.00 77.50 101 GLY A CA 1
ATOM 785 C C . GLY A 1 101 ? 6.990 9.672 -4.841 1.00 77.50 101 GLY A C 1
ATOM 786 O O . GLY A 1 101 ? 6.958 9.428 -3.637 1.00 77.50 101 GLY A O 1
ATOM 787 N N . VAL A 1 102 ? 5.984 10.288 -5.470 1.00 85.94 102 VAL A N 1
ATOM 788 C CA . VAL A 1 102 ? 4.749 10.709 -4.788 1.00 85.94 102 VAL A CA 1
ATOM 789 C C . VAL A 1 102 ? 3.977 9.505 -4.241 1.00 85.94 102 VAL A C 1
ATOM 791 O O . VAL A 1 102 ? 3.556 9.538 -3.086 1.00 85.94 102 VAL A O 1
ATOM 794 N N . ILE A 1 103 ? 3.832 8.426 -5.016 1.00 83.44 103 ILE A N 1
ATOM 795 C CA . ILE A 1 103 ? 3.138 7.203 -4.572 1.00 83.44 103 ILE A CA 1
ATOM 796 C C . ILE A 1 103 ? 3.839 6.588 -3.351 1.00 83.44 103 ILE A C 1
ATOM 798 O O . ILE A 1 103 ? 3.193 6.310 -2.339 1.00 83.44 103 ILE A O 1
ATOM 802 N N . VAL A 1 104 ? 5.166 6.436 -3.401 1.00 80.94 104 VAL A N 1
ATOM 803 C CA . VAL A 1 104 ? 5.963 5.901 -2.283 1.00 80.94 104 VAL A CA 1
ATOM 804 C C . VAL A 1 104 ? 5.860 6.797 -1.044 1.00 80.94 104 VAL A C 1
ATOM 806 O O . VAL A 1 104 ? 5.761 6.296 0.080 1.00 80.94 104 VAL A O 1
ATOM 809 N N . LEU A 1 105 ? 5.836 8.120 -1.226 1.00 83.81 105 LEU A N 1
ATOM 810 C CA . LEU A 1 105 ? 5.695 9.081 -0.132 1.00 83.81 105 LEU A CA 1
ATOM 811 C C . LEU A 1 105 ? 4.319 8.976 0.538 1.00 83.81 105 LEU A C 1
ATOM 813 O O . LEU A 1 105 ? 4.249 8.923 1.766 1.00 83.81 105 LEU A O 1
ATOM 817 N N . ILE A 1 106 ? 3.244 8.854 -0.248 1.00 86.06 106 ILE A N 1
ATOM 818 C CA . ILE A 1 106 ? 1.887 8.613 0.264 1.00 86.06 106 ILE A CA 1
ATOM 819 C C . ILE A 1 106 ? 1.840 7.295 1.043 1.00 86.06 106 ILE A C 1
ATOM 821 O O . ILE A 1 106 ? 1.361 7.283 2.177 1.00 86.06 106 ILE A O 1
ATOM 825 N N . ARG A 1 107 ? 2.389 6.201 0.492 1.00 83.00 107 ARG A N 1
ATOM 826 C CA . ARG A 1 107 ? 2.454 4.898 1.177 1.00 83.00 107 ARG A CA 1
ATOM 827 C C . ARG A 1 107 ? 3.149 5.011 2.528 1.00 83.00 107 ARG A C 1
ATOM 829 O O . ARG A 1 107 ? 2.645 4.496 3.524 1.00 83.00 107 ARG A O 1
ATOM 836 N N . THR A 1 108 ? 4.309 5.656 2.554 1.00 82.31 108 THR A N 1
ATOM 837 C CA . THR A 1 108 ? 5.116 5.783 3.771 1.00 82.31 108 THR A CA 1
ATOM 838 C C . THR A 1 108 ? 4.375 6.611 4.815 1.00 82.31 108 THR A C 1
ATOM 840 O O . THR A 1 108 ? 4.288 6.203 5.969 1.00 82.31 108 THR A O 1
ATOM 843 N N . PHE A 1 109 ? 3.771 7.731 4.406 1.00 84.56 109 PHE A N 1
ATOM 844 C CA . PHE A 1 109 ? 3.015 8.596 5.308 1.00 84.56 109 PHE A CA 1
ATOM 845 C C . PHE A 1 109 ? 1.766 7.908 5.875 1.00 84.56 109 PHE A C 1
ATOM 847 O O . PHE A 1 109 ? 1.538 7.968 7.079 1.00 84.56 109 PHE A O 1
ATOM 854 N N . LEU A 1 110 ? 0.978 7.222 5.039 1.00 81.94 110 LEU A N 1
ATOM 855 C CA . LEU A 1 110 ? -0.215 6.495 5.487 1.00 81.94 110 LEU A CA 1
ATOM 856 C C . LEU A 1 110 ? 0.139 5.334 6.418 1.00 81.94 110 LEU A C 1
ATOM 858 O O . LEU A 1 110 ? -0.502 5.173 7.454 1.00 81.94 110 LEU A O 1
ATOM 862 N N . SER A 1 111 ? 1.177 4.566 6.079 1.00 75.56 111 SER A N 1
ATOM 863 C CA . SER A 1 111 ? 1.651 3.466 6.928 1.00 75.56 111 SER A CA 1
ATOM 864 C C . SER A 1 111 ? 2.082 3.992 8.300 1.00 75.56 111 SER A C 1
ATOM 866 O O . SER A 1 111 ? 1.635 3.478 9.321 1.00 75.56 111 SER A O 1
ATOM 868 N N . LEU A 1 112 ? 2.854 5.085 8.323 1.00 77.94 112 LEU A N 1
ATOM 869 C CA . LEU A 1 112 ? 3.306 5.727 9.557 1.00 77.94 112 LEU A CA 1
ATOM 870 C C . LEU A 1 112 ? 2.135 6.313 10.364 1.00 77.94 112 LEU A C 1
ATOM 872 O O . LEU A 1 112 ? 2.075 6.150 11.575 1.00 77.94 112 LEU A O 1
ATOM 876 N N . SER A 1 113 ? 1.171 6.969 9.711 1.00 81.25 113 SER A N 1
ATOM 877 C CA . SER A 1 113 ? 0.007 7.563 10.383 1.00 81.25 113 SER A CA 1
ATOM 878 C C . SER A 1 113 ? -0.859 6.514 11.086 1.00 81.25 113 SER A C 1
ATOM 880 O O . SER A 1 113 ? -1.347 6.773 12.185 1.00 81.25 113 SER A O 1
ATOM 882 N N . ILE A 1 114 ? -1.047 5.340 10.474 1.00 75.00 114 ILE A N 1
ATOM 883 C CA . ILE A 1 114 ? -1.822 4.240 11.066 1.00 75.00 114 ILE A CA 1
ATOM 884 C C . ILE A 1 114 ? -1.086 3.658 12.277 1.00 75.00 114 ILE A C 1
ATOM 886 O O . ILE A 1 114 ? -1.698 3.443 13.322 1.00 75.00 114 ILE A O 1
ATOM 890 N N . GLU A 1 115 ? 0.224 3.438 12.162 1.00 67.00 115 GLU A N 1
ATOM 891 C CA . GLU A 1 115 ? 1.058 2.927 13.256 1.00 67.00 115 GLU A CA 1
ATOM 892 C C . GLU A 1 115 ? 1.022 3.877 14.467 1.00 67.00 115 GLU A C 1
ATOM 894 O O . GLU A 1 115 ? 0.784 3.446 15.596 1.00 67.00 115 GLU A O 1
ATOM 899 N N . LEU A 1 116 ? 1.092 5.190 14.223 1.00 76.50 116 LEU A N 1
ATOM 900 C CA . LEU A 1 116 ? 0.982 6.217 15.262 1.00 76.50 116 LEU A CA 1
ATOM 901 C C . LEU A 1 116 ? -0.391 6.271 15.933 1.00 76.50 116 LEU A C 1
ATOM 903 O O . LEU A 1 116 ? -0.472 6.449 17.148 1.00 76.50 116 LEU A O 1
ATOM 907 N N . GLU A 1 117 ? -1.476 6.120 15.175 1.00 71.94 117 GLU A N 1
ATOM 908 C CA . GLU A 1 117 ? -2.830 6.102 15.738 1.00 71.94 117 GLU A CA 1
ATOM 909 C C . GLU A 1 117 ? -3.080 4.841 16.587 1.00 71.94 117 GLU A C 1
ATOM 911 O O . GLU A 1 117 ? -3.807 4.871 17.590 1.00 71.94 117 GLU A O 1
ATOM 916 N N . ILE A 1 118 ? -2.481 3.713 16.199 1.00 64.00 118 ILE A N 1
ATOM 917 C CA . ILE A 1 118 ? -2.620 2.438 16.905 1.00 64.00 118 ILE A CA 1
ATOM 918 C C . ILE A 1 118 ? -1.761 2.411 18.174 1.00 64.00 118 ILE A C 1
ATOM 920 O O . ILE A 1 118 ? -2.283 2.051 19.234 1.00 64.00 118 ILE A O 1
ATOM 924 N N . GLU A 1 119 ? -0.487 2.797 18.092 1.00 68.31 119 GLU A N 1
ATOM 925 C CA . GLU A 1 119 ? 0.472 2.695 19.199 1.00 68.31 119 GLU A CA 1
ATOM 926 C C . GLU A 1 119 ? 0.459 3.918 20.124 1.00 68.31 119 GLU A C 1
ATOM 928 O O . GLU A 1 119 ? 0.839 3.815 21.292 1.00 68.31 119 GLU A O 1
ATOM 933 N N . GLY A 1 120 ? 0.006 5.078 19.635 1.00 65.00 120 GLY A N 1
ATOM 934 C CA . GLY A 1 120 ? 0.008 6.342 20.379 1.00 65.00 120 GLY A CA 1
ATOM 935 C C . GLY A 1 120 ? 1.409 6.845 20.753 1.00 65.00 120 GLY A C 1
ATOM 936 O O . GLY A 1 120 ? 1.530 7.822 21.491 1.00 65.00 120 GLY A O 1
ATOM 937 N N . LYS A 1 121 ? 2.459 6.175 20.269 1.00 64.62 121 LYS A N 1
ATOM 938 C CA . LYS A 1 121 ? 3.875 6.464 20.495 1.00 64.62 121 LYS A CA 1
ATOM 939 C C . LYS A 1 121 ? 4.563 6.489 19.137 1.00 64.62 121 LYS A 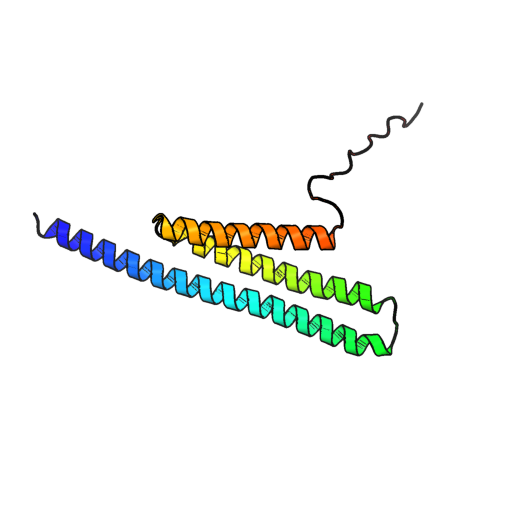C 1
ATOM 941 O O . LYS A 1 121 ? 4.221 5.710 18.253 1.00 64.62 121 LYS A O 1
ATOM 946 N N . PHE A 1 122 ? 5.528 7.382 18.966 1.00 64.00 122 PHE A N 1
ATOM 947 C CA . PHE A 1 122 ? 6.347 7.354 17.760 1.00 64.00 122 PHE A CA 1
ATOM 948 C C . PHE A 1 122 ? 7.301 6.147 17.784 1.00 64.00 122 PHE A C 1
ATOM 950 O O . PHE A 1 122 ? 7.820 5.831 18.855 1.00 64.00 122 PHE A O 1
ATOM 957 N N . PRO A 1 123 ? 7.625 5.514 16.638 1.00 60.75 123 PRO A N 1
ATOM 958 C CA . PRO A 1 123 ? 8.465 4.308 16.604 1.00 60.75 123 PRO A CA 1
ATOM 959 C C . PRO A 1 123 ? 9.895 4.529 17.137 1.00 60.75 123 PRO A C 1
ATOM 961 O O . PRO A 1 123 ? 10.597 3.579 17.486 1.00 60.75 123 PRO A O 1
ATOM 964 N N . TRP A 1 124 ? 10.343 5.787 17.242 1.00 70.81 124 TRP A N 1
ATOM 965 C CA . TRP A 1 124 ? 11.621 6.161 17.862 1.00 70.81 124 TRP A CA 1
ATOM 966 C C . TRP A 1 124 ? 11.551 6.366 19.383 1.00 70.81 124 TRP A C 1
ATOM 968 O O . TRP A 1 124 ? 12.588 6.541 20.017 1.00 70.81 124 TRP A O 1
ATOM 978 N N . GLN A 1 125 ? 10.366 6.310 19.994 1.00 66.75 125 GLN A N 1
ATOM 979 C CA . GLN A 1 125 ? 10.177 6.324 21.447 1.00 66.75 125 GLN A CA 1
ATOM 980 C C . GLN A 1 125 ? 10.276 4.9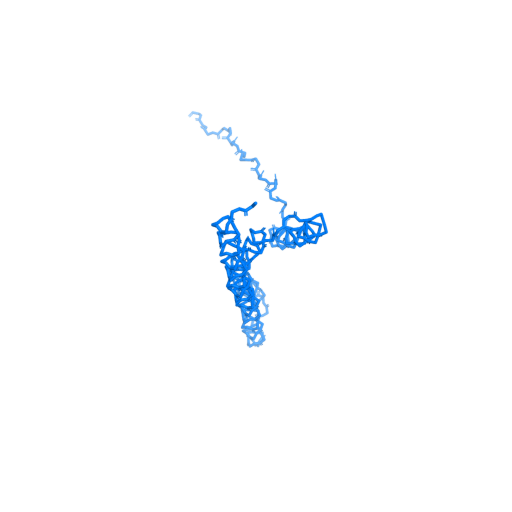03 22.010 1.00 66.75 125 GLN A C 1
ATOM 982 O O . GLN A 1 125 ? 9.361 4.401 22.663 1.00 66.75 125 GLN A O 1
ATOM 987 N N . ARG A 1 126 ? 11.404 4.233 21.755 1.00 63.91 126 ARG A N 1
ATOM 988 C CA . ARG A 1 126 ? 11.757 3.040 22.526 1.00 63.91 126 ARG A CA 1
ATOM 989 C C . ARG A 1 126 ? 12.019 3.512 23.950 1.00 63.91 126 ARG A C 1
ATOM 991 O O . ARG A 1 126 ? 12.898 4.348 24.152 1.00 63.91 126 ARG A O 1
ATOM 998 N N . GLU A 1 127 ? 11.229 3.027 24.906 1.00 61.31 127 GLU A N 1
ATOM 999 C CA . GLU A 1 127 ? 11.506 3.236 26.326 1.00 61.31 127 GLU A CA 1
ATOM 1000 C C . GLU A 1 127 ? 12.974 2.848 26.554 1.00 61.31 127 GLU A C 1
ATOM 1002 O O . GLU A 1 127 ? 13.362 1.729 26.192 1.00 61.31 127 GLU A O 1
ATOM 1007 N N . PRO A 1 128 ? 13.829 3.761 27.057 1.00 60.50 128 PRO A N 1
ATOM 1008 C CA . PRO A 1 128 ? 15.125 3.351 27.548 1.00 60.50 128 PRO A CA 1
ATOM 1009 C C . PRO A 1 128 ? 14.808 2.290 28.589 1.00 60.50 128 PRO A C 1
ATOM 1011 O O . PRO A 1 128 ? 14.121 2.586 29.563 1.00 60.50 128 PRO A O 1
ATOM 1014 N N . SER A 1 129 ? 15.211 1.047 28.320 1.00 58.81 129 SER A N 1
ATOM 1015 C CA . SER A 1 129 ? 15.221 -0.013 29.316 1.00 58.81 129 SER A CA 1
ATOM 1016 C C . SER A 1 129 ? 15.950 0.572 30.508 1.00 58.81 129 SER A C 1
ATOM 1018 O O . SER A 1 129 ? 17.177 0.689 30.478 1.00 58.81 129 SER A O 1
ATOM 1020 N N . ASP A 1 130 ? 15.175 0.994 31.500 1.00 56.81 130 ASP A N 1
ATOM 1021 C CA . ASP A 1 130 ? 15.662 1.416 32.790 1.00 56.81 130 ASP A CA 1
ATOM 1022 C C . ASP A 1 130 ? 16.285 0.151 33.357 1.00 56.81 130 ASP A C 1
ATOM 1024 O O . ASP A 1 130 ? 15.613 -0.771 33.826 1.00 56.81 130 ASP A O 1
ATOM 1028 N N . LYS A 1 131 ? 17.589 0.012 33.116 1.00 58.59 131 LYS A N 1
ATOM 1029 C CA . LYS A 1 131 ? 18.403 -0.940 33.836 1.00 58.59 131 LYS A CA 1
ATOM 1030 C C . LYS A 1 131 ? 18.291 -0.439 35.261 1.00 58.59 131 LYS A C 1
ATOM 1032 O O . LYS A 1 131 ? 19.015 0.483 35.622 1.00 58.59 131 LYS A O 1
ATOM 1037 N N . HIS A 1 132 ? 17.360 -1.023 36.013 1.00 60.06 132 HIS A N 1
ATOM 1038 C CA . HIS A 1 132 ? 17.446 -1.113 37.456 1.00 60.06 132 HIS A CA 1
ATOM 1039 C C . HIS A 1 132 ? 18.852 -1.646 37.757 1.00 60.06 132 HIS A C 1
ATOM 1041 O O . HIS A 1 132 ? 19.135 -2.843 37.750 1.00 60.06 132 HIS A O 1
ATOM 1047 N N . LEU A 1 133 ? 19.764 -0.686 37.894 1.00 68.69 133 LEU A N 1
ATOM 1048 C CA . LEU A 1 133 ? 20.658 -0.594 39.019 1.00 68.69 133 LEU A CA 1
ATOM 1049 C C . LEU A 1 133 ? 19.854 -1.047 40.243 1.00 68.69 133 LEU A C 1
ATOM 1051 O O . LEU A 1 133 ? 18.687 -0.682 40.386 1.00 68.69 133 LEU A O 1
ATOM 1055 N N . ASP A 1 134 ? 20.489 -1.854 41.082 1.00 67.38 134 ASP A N 1
ATOM 1056 C CA . ASP A 1 134 ? 19.980 -2.252 42.393 1.00 67.38 134 ASP A CA 1
ATOM 1057 C C . ASP A 1 134 ? 19.127 -3.534 42.364 1.00 67.38 134 ASP A C 1
ATOM 1059 O O . ASP A 1 134 ? 17.921 -3.542 42.602 1.00 67.38 134 ASP A O 1
ATOM 1063 N N . GLN A 1 135 ? 19.797 -4.665 42.124 1.00 57.69 135 GLN A N 1
ATOM 1064 C CA . GLN A 1 135 ? 19.449 -5.894 42.832 1.00 57.69 135 GLN A CA 1
ATOM 1065 C C . GLN A 1 135 ? 20.679 -6.373 43.617 1.00 57.69 135 GLN A C 1
ATOM 1067 O O . GLN A 1 135 ? 21.527 -7.080 43.081 1.00 57.69 135 GLN A O 1
ATOM 1072 N N . ASP A 1 136 ? 20.732 -5.874 44.857 1.00 59.81 136 ASP A N 1
ATOM 1073 C CA . ASP A 1 136 ? 21.119 -6.559 46.102 1.00 59.81 136 ASP A CA 1
ATOM 1074 C C . ASP A 1 136 ? 22.577 -7.061 46.222 1.00 59.81 136 ASP A C 1
ATOM 1076 O O . ASP A 1 136 ? 23.064 -7.850 45.419 1.00 59.81 136 ASP A O 1
ATOM 1080 N N . LEU A 1 137 ? 23.380 -6.470 47.121 1.00 56.34 137 LEU A N 1
ATOM 1081 C CA . LEU A 1 137 ? 23.482 -6.801 48.562 1.00 56.34 137 LEU A CA 1
ATOM 1082 C C . LEU A 1 137 ? 24.087 -8.189 48.814 1.00 56.34 137 LEU A C 1
ATOM 1084 O O . LEU A 1 137 ? 23.421 -9.204 48.524 1.00 56.34 137 LEU A O 1
#

Secondary structure (DSSP, 8-state):
--HHHHHHHHHHHHHHHHHHHHHHHHHHHHHHHHHHHHHHHHHHHHHHHHHHTTT-HHHHHHHHHHHHHHHHHHHHHHHHHHHHHHHHHS---HHHHHHHHHHHHHHHHHHHHHHHHHHSS-TT-------------

Mean predicted aligned error: 12.72 Å